Protein AF-X1K7G8-F1 (afdb_monomer)

InterPro domains:
  IPR002549 Transmembrane protein TqsA-like [PF01594] (10-118)
  IPR002549 Transmembrane protein TqsA-like [PTHR21716] (9-126)

Organism: NCBI:txid412755

Secondary structure (DSSP, 8-state):
-GGG--HHHHHHHHHHHHHHHHHTTSTTHHHHHHHHHHHHHHHTT-HHHHHHHHHHHHHHHHHIIIIIHHHHHTTT----HHHHHHHHHHHHHHHHHHHHHHHHHHHHHHHHHHHHHHHHHHHHHHHHHHHH--

pLDDT: mean 85.34, std 10.18, range [51.22, 96.62]

Structure (mmCIF, N/CA/C/O backbone):
data_AF-X1K7G8-F1
#
_entry.id   AF-X1K7G8-F1
#
loop_
_atom_site.group_PDB
_atom_site.id
_atom_site.type_symbol
_atom_site.label_atom_id
_atom_site.label_alt_id
_atom_site.label_comp_id
_atom_site.label_asym_id
_atom_site.label_entity_id
_atom_site.label_seq_id
_atom_site.pdbx_PDB_ins_code
_atom_site.Cartn_x
_atom_site.Cartn_y
_atom_site.Cartn_z
_atom_site.occupancy
_atom_site.B_iso_or_equiv
_atom_site.auth_seq_id
_atom_site.auth_comp_id
_atom_site.auth_asym_id
_atom_site.auth_atom_id
_atom_site.pdbx_PDB_model_num
ATOM 1 N N . ALA A 1 1 ? 15.379 13.941 -21.166 1.00 52.03 1 ALA A N 1
ATOM 2 C CA . ALA A 1 1 ? 14.062 14.218 -20.549 1.00 52.03 1 ALA A CA 1
ATOM 3 C C . ALA A 1 1 ? 12.952 14.478 -21.580 1.00 52.03 1 ALA A C 1
ATOM 5 O O . ALA A 1 1 ? 11.850 13.999 -21.371 1.00 52.03 1 ALA A O 1
ATOM 6 N N . GLN A 1 2 ? 13.211 15.176 -22.699 1.00 51.22 2 GLN A N 1
ATOM 7 C CA . GLN A 1 2 ? 12.168 15.528 -23.686 1.00 51.22 2 GLN A CA 1
ATOM 8 C C . GLN A 1 2 ? 11.744 14.382 -24.635 1.00 51.22 2 GLN A C 1
ATOM 10 O O . GLN A 1 2 ? 10.646 14.412 -25.173 1.00 51.22 2 GLN A O 1
ATOM 15 N N . ASP A 1 3 ? 12.545 13.318 -24.773 1.00 57.91 3 ASP A N 1
ATOM 16 C CA . ASP A 1 3 ? 12.249 12.177 -25.664 1.00 57.91 3 ASP A CA 1
ATOM 17 C C . ASP A 1 3 ? 11.188 11.181 -25.143 1.00 57.91 3 ASP A C 1
ATOM 19 O O . ASP A 1 3 ? 10.856 10.209 -25.833 1.00 57.91 3 ASP A O 1
ATOM 23 N N . ILE A 1 4 ? 10.673 11.385 -23.924 1.00 58.69 4 ILE A N 1
ATOM 24 C CA . ILE A 1 4 ? 9.570 10.595 -23.345 1.00 58.69 4 ILE A CA 1
ATOM 25 C C . ILE A 1 4 ? 8.210 11.082 -23.862 1.00 58.69 4 ILE A C 1
ATOM 27 O O . ILE A 1 4 ? 7.326 10.266 -24.093 1.00 58.69 4 ILE A O 1
ATOM 31 N N . PHE A 1 5 ? 8.062 12.384 -24.127 1.00 63.06 5 PHE A N 1
ATOM 32 C CA . PHE A 1 5 ? 6.801 13.008 -24.548 1.00 63.06 5 PHE A CA 1
ATOM 33 C C . PHE A 1 5 ? 6.568 12.964 -26.063 1.00 63.06 5 PHE A C 1
ATOM 35 O O . PHE A 1 5 ? 5.870 13.808 -26.624 1.00 63.06 5 PHE A O 1
ATOM 42 N N . ARG A 1 6 ? 7.128 11.962 -26.748 1.00 68.94 6 ARG A N 1
ATOM 43 C CA . ARG A 1 6 ? 6.729 11.703 -28.132 1.00 68.94 6 ARG A CA 1
ATOM 44 C C . ARG A 1 6 ? 5.302 11.148 -28.143 1.00 68.94 6 ARG A C 1
ATOM 46 O O . ARG A 1 6 ? 5.011 10.255 -27.343 1.00 68.94 6 ARG A O 1
ATOM 53 N N . PRO A 1 7 ? 4.422 11.624 -29.037 1.00 62.56 7 PRO A N 1
ATOM 54 C CA . PRO A 1 7 ? 3.018 11.214 -29.063 1.00 62.56 7 PRO A CA 1
ATOM 55 C C . PRO A 1 7 ? 2.851 9.695 -29.241 1.00 62.56 7 PRO A C 1
ATOM 57 O O . PRO A 1 7 ? 1.959 9.107 -28.636 1.00 62.56 7 PRO A O 1
ATOM 60 N N . GLU A 1 8 ? 3.763 9.029 -29.962 1.00 67.38 8 GLU A N 1
ATOM 61 C CA . GLU A 1 8 ? 3.795 7.562 -30.072 1.00 67.38 8 GLU A CA 1
ATOM 62 C C . GLU A 1 8 ? 4.012 6.830 -28.730 1.00 67.38 8 GLU A C 1
ATOM 64 O O . GLU A 1 8 ? 3.439 5.765 -28.505 1.00 67.38 8 GLU A O 1
ATOM 69 N N . LYS A 1 9 ? 4.797 7.405 -27.809 1.00 68.44 9 LYS A N 1
ATOM 70 C CA . LYS A 1 9 ? 5.092 6.823 -26.488 1.00 68.44 9 LYS A CA 1
ATOM 71 C C . LYS A 1 9 ? 4.032 7.173 -25.448 1.00 68.44 9 LYS A C 1
ATOM 73 O O . LYS A 1 9 ? 3.849 6.420 -24.493 1.00 68.44 9 LYS A O 1
ATOM 78 N N . LEU A 1 10 ? 3.314 8.281 -25.647 1.00 71.44 10 LEU A N 1
ATOM 79 C CA . LEU A 1 10 ? 2.227 8.707 -24.768 1.00 71.44 10 LEU A CA 1
ATOM 80 C C . LEU A 1 10 ? 1.087 7.678 -24.752 1.00 71.44 10 LEU A C 1
ATOM 82 O O . LEU A 1 10 ? 0.574 7.352 -23.685 1.00 71.44 10 LEU A O 1
ATOM 86 N N . ASN A 1 11 ? 0.759 7.095 -25.909 1.00 82.00 11 ASN A N 1
ATOM 87 C CA . ASN A 1 11 ? -0.254 6.040 -26.006 1.00 82.00 11 ASN A CA 1
ATOM 88 C C . ASN A 1 11 ? 0.140 4.790 -25.207 1.00 82.00 11 ASN A C 1
ATOM 90 O O . ASN A 1 11 ? -0.688 4.217 -24.501 1.00 82.00 11 ASN A O 1
ATOM 94 N N . LEU A 1 12 ? 1.414 4.393 -25.267 1.00 82.94 12 LEU A N 1
ATOM 95 C CA . LEU A 1 12 ? 1.916 3.254 -24.501 1.00 82.94 12 LEU A CA 1
ATOM 96 C C . LEU A 1 12 ? 1.900 3.547 -22.996 1.00 82.94 12 LEU A C 1
ATOM 98 O O . LEU A 1 12 ? 1.444 2.713 -22.220 1.00 82.94 12 LEU A O 1
ATOM 102 N N . ALA A 1 13 ? 2.339 4.739 -22.583 1.00 83.69 13 ALA A N 1
ATOM 103 C CA . ALA A 1 13 ? 2.303 5.150 -21.181 1.00 83.69 13 ALA A CA 1
ATOM 104 C C . ALA A 1 13 ? 0.873 5.128 -20.614 1.00 83.69 13 ALA A C 1
ATOM 106 O O . ALA A 1 13 ? 0.664 4.629 -19.509 1.00 83.69 13 ALA A O 1
ATOM 107 N N . LEU A 1 14 ? -0.114 5.595 -21.387 1.00 87.44 14 LEU A N 1
ATOM 108 C CA . LEU A 1 14 ? -1.526 5.542 -21.005 1.00 87.44 14 LEU A CA 1
ATOM 109 C C . LEU A 1 14 ? -2.003 4.100 -20.802 1.00 87.44 14 LEU A C 1
ATOM 111 O O . LEU A 1 14 ? -2.554 3.790 -19.747 1.00 87.44 14 LEU A O 1
ATOM 115 N N . ILE A 1 15 ? -1.732 3.206 -21.756 1.00 88.75 15 ILE A N 1
ATOM 116 C CA . ILE A 1 15 ? -2.125 1.791 -21.660 1.00 88.75 15 ILE A CA 1
ATOM 117 C C . ILE A 1 15 ? -1.486 1.125 -20.435 1.00 88.75 15 ILE A C 1
ATOM 119 O O . ILE A 1 15 ? -2.176 0.450 -19.672 1.00 88.75 15 ILE A O 1
ATOM 123 N N . LEU A 1 16 ? -0.187 1.340 -20.213 1.00 87.81 16 LEU A N 1
ATOM 124 C CA . LEU A 1 16 ? 0.537 0.756 -19.081 1.00 87.81 16 LEU A CA 1
ATOM 125 C C . LEU A 1 16 ? 0.046 1.311 -17.736 1.00 87.81 16 LEU A C 1
ATOM 127 O O . LEU A 1 16 ? -0.075 0.554 -16.777 1.00 87.81 16 LEU A O 1
ATOM 131 N N . SER A 1 17 ? -0.290 2.604 -17.666 1.00 87.12 17 SER A N 1
ATOM 132 C CA . SER A 1 17 ? -0.858 3.217 -16.456 1.00 87.12 17 SER A CA 1
ATOM 133 C C . SER A 1 17 ? -2.260 2.696 -16.133 1.00 87.12 17 SER A C 1
ATOM 135 O O . SER A 1 17 ? -2.576 2.452 -14.971 1.00 87.12 17 SER A O 1
ATOM 137 N N . LEU A 1 18 ? -3.082 2.455 -17.158 1.00 92.06 18 LEU A N 1
ATOM 138 C CA . LEU A 1 18 ? -4.408 1.875 -16.983 1.00 92.06 18 LEU A CA 1
ATOM 139 C C . LEU A 1 18 ? -4.301 0.424 -16.511 1.00 92.06 18 LEU A C 1
ATOM 141 O O . LEU A 1 18 ? -5.021 0.016 -15.603 1.00 92.06 18 LEU A O 1
ATOM 145 N N . LEU A 1 19 ? -3.367 -0.338 -17.089 1.00 89.12 19 LEU A N 1
ATOM 146 C CA . LEU A 1 19 ? -3.068 -1.694 -16.647 1.00 89.12 19 LEU A CA 1
ATOM 147 C C . LEU A 1 19 ? -2.633 -1.705 -15.177 1.00 89.12 19 LEU A C 1
ATOM 149 O O . LEU A 1 19 ? -3.177 -2.483 -14.399 1.00 89.12 19 LEU A O 1
ATOM 153 N N . ALA A 1 20 ? -1.714 -0.815 -14.787 1.00 88.19 20 ALA A N 1
ATOM 154 C CA . ALA A 1 20 ? -1.295 -0.672 -13.395 1.00 88.19 20 ALA A CA 1
ATOM 155 C C . ALA A 1 20 ? -2.494 -0.432 -12.470 1.00 88.19 20 ALA A C 1
ATOM 157 O O . ALA A 1 20 ? -2.666 -1.171 -11.505 1.00 88.19 20 ALA A O 1
ATOM 158 N N . GLY A 1 21 ? -3.368 0.520 -12.817 1.00 87.81 21 GLY A N 1
ATOM 159 C CA . GLY A 1 21 ? -4.559 0.832 -12.025 1.00 87.81 21 GLY A CA 1
ATOM 160 C C . GLY A 1 21 ? -5.560 -0.324 -11.917 1.00 87.81 21 GLY A C 1
ATOM 161 O O . GLY A 1 21 ? -6.171 -0.507 -10.870 1.00 87.81 21 GLY A O 1
ATOM 162 N N . ILE A 1 22 ? -5.717 -1.142 -12.963 1.00 90.25 22 ILE A N 1
ATOM 163 C CA . ILE A 1 22 ? -6.581 -2.336 -12.906 1.00 90.25 22 ILE A CA 1
ATOM 164 C C . ILE A 1 22 ? -6.008 -3.383 -11.949 1.00 90.25 22 ILE A C 1
ATOM 166 O O . ILE A 1 22 ? -6.746 -4.005 -11.188 1.00 90.25 22 ILE A O 1
ATOM 170 N N . PHE A 1 23 ? -4.700 -3.605 -11.990 1.00 88.75 23 PHE A N 1
ATOM 171 C CA . PHE A 1 23 ? -4.061 -4.571 -11.105 1.00 88.75 23 PHE A CA 1
ATOM 172 C C . PHE A 1 23 ? -4.091 -4.111 -9.644 1.00 88.75 23 PHE A C 1
ATOM 174 O O . PHE A 1 23 ? -4.267 -4.944 -8.760 1.00 88.75 23 PHE A O 1
ATOM 181 N N . ASP A 1 24 ? -4.010 -2.805 -9.393 1.00 87.31 24 ASP A N 1
ATOM 182 C CA . ASP A 1 24 ? -3.993 -2.205 -8.052 1.00 87.31 24 ASP A CA 1
ATOM 183 C C . ASP A 1 24 ? -5.240 -2.524 -7.196 1.00 87.31 24 ASP A C 1
ATOM 185 O O . ASP A 1 24 ? -5.221 -2.427 -5.971 1.00 87.31 24 ASP A O 1
ATOM 189 N N . PHE A 1 25 ? -6.322 -3.013 -7.815 1.00 82.94 25 PHE A N 1
ATOM 190 C CA . PHE A 1 25 ? -7.501 -3.518 -7.102 1.00 82.94 25 PHE A CA 1
ATOM 191 C C . PHE A 1 25 ? -7.208 -4.695 -6.159 1.00 82.94 25 PHE A C 1
ATOM 193 O O . PHE A 1 25 ? -7.966 -4.904 -5.209 1.00 82.94 25 PHE A O 1
ATOM 200 N N . VAL A 1 26 ? -6.155 -5.481 -6.416 1.00 82.62 26 VAL A N 1
ATOM 201 C CA . VAL A 1 26 ? -5.707 -6.558 -5.521 1.00 82.62 26 VAL A CA 1
ATOM 202 C C . VAL A 1 26 ? -4.429 -6.098 -4.817 1.00 82.62 26 VAL A C 1
ATOM 204 O O . VAL A 1 26 ? -3.354 -6.170 -5.418 1.00 82.62 26 VAL A O 1
ATOM 207 N N . PRO A 1 27 ? -4.501 -5.670 -3.544 1.00 78.56 27 PRO A N 1
ATOM 208 C CA . PRO A 1 27 ? -3.342 -5.149 -2.832 1.00 78.56 27 PRO A CA 1
ATOM 209 C C . PRO A 1 27 ? -2.183 -6.147 -2.810 1.00 78.56 27 PRO A C 1
ATOM 211 O O . PRO A 1 27 ? -2.390 -7.359 -2.704 1.00 78.56 27 PRO A O 1
ATOM 214 N N . ILE A 1 28 ? -0.955 -5.627 -2.859 1.00 81.62 28 ILE A N 1
ATOM 215 C CA . ILE A 1 28 ? 0.310 -6.383 -2.888 1.00 81.62 28 ILE A CA 1
ATOM 216 C C . ILE A 1 28 ? 0.501 -7.182 -4.187 1.00 81.62 28 ILE A C 1
ATOM 218 O O . ILE A 1 28 ? 1.449 -6.925 -4.923 1.00 81.62 28 ILE A O 1
ATOM 222 N N . VAL A 1 29 ? -0.378 -8.138 -4.493 1.00 86.88 29 VAL A N 1
ATOM 223 C CA . VAL A 1 29 ? -0.231 -9.032 -5.656 1.00 86.88 29 VAL A CA 1
ATOM 224 C C . VAL A 1 29 ? -0.369 -8.259 -6.964 1.00 86.88 29 VAL A C 1
ATOM 226 O O . VAL A 1 29 ? 0.422 -8.450 -7.886 1.00 86.88 29 VAL A O 1
ATOM 229 N N . GLY A 1 30 ? -1.354 -7.370 -7.029 1.00 90.19 30 GLY A N 1
ATOM 230 C CA . GLY A 1 30 ? -1.645 -6.541 -8.182 1.00 90.19 30 GLY A CA 1
ATOM 231 C C . GLY A 1 30 ? -0.467 -5.673 -8.611 1.00 90.19 30 GLY A C 1
ATOM 232 O O . GLY A 1 30 ? 0.067 -5.888 -9.701 1.00 90.19 30 GLY A O 1
ATOM 233 N N . PRO A 1 31 ? -0.003 -4.752 -7.750 1.00 91.50 31 PRO A N 1
ATOM 234 C CA . PRO A 1 31 ? 1.127 -3.879 -8.057 1.00 91.50 31 PRO A CA 1
ATOM 235 C C . PRO A 1 31 ? 2.411 -4.629 -8.408 1.00 91.50 31 PRO A C 1
ATOM 237 O O . PRO A 1 31 ? 3.141 -4.214 -9.307 1.00 91.50 31 PRO A O 1
ATOM 240 N N . LEU A 1 32 ? 2.673 -5.771 -7.762 1.00 91.56 32 LEU A N 1
ATOM 241 C CA . LEU A 1 32 ? 3.827 -6.612 -8.087 1.00 91.56 32 LEU A CA 1
ATOM 242 C C . LEU A 1 32 ? 3.736 -7.193 -9.503 1.00 91.56 32 LEU A C 1
ATOM 244 O O . LEU A 1 32 ? 4.705 -7.117 -10.262 1.00 91.56 32 LEU A O 1
ATOM 248 N N . LEU A 1 33 ? 2.582 -7.754 -9.877 1.00 93.31 33 LEU A N 1
ATOM 249 C CA . LEU A 1 33 ? 2.367 -8.305 -11.217 1.00 93.31 33 LEU A CA 1
ATOM 250 C C . LEU A 1 33 ? 2.364 -7.208 -12.284 1.00 93.31 33 LEU A C 1
ATOM 252 O O . LEU A 1 33 ? 3.003 -7.369 -13.324 1.00 93.31 33 LEU A O 1
ATOM 256 N N . ALA A 1 34 ? 1.701 -6.083 -12.016 1.00 92.88 34 ALA A N 1
ATOM 257 C CA . ALA A 1 34 ? 1.713 -4.926 -12.901 1.00 92.88 34 ALA A CA 1
ATOM 258 C C . ALA A 1 34 ? 3.134 -4.416 -13.118 1.00 92.88 34 ALA A C 1
ATOM 260 O O . ALA A 1 34 ? 3.550 -4.241 -14.261 1.00 92.88 34 ALA A O 1
ATOM 261 N N . GLY A 1 35 ? 3.900 -4.234 -12.042 1.00 93.44 35 GLY A N 1
ATOM 262 C CA . GLY A 1 35 ? 5.270 -3.757 -12.138 1.00 93.44 35 GLY A CA 1
ATOM 263 C C . GLY A 1 35 ? 6.164 -4.708 -12.922 1.00 93.44 35 GLY A C 1
ATOM 264 O O . GLY A 1 35 ? 6.898 -4.259 -13.799 1.00 93.44 35 GLY A O 1
ATOM 265 N N . LEU A 1 36 ? 6.028 -6.020 -12.708 1.00 94.44 36 LEU A N 1
ATOM 266 C CA . LEU A 1 36 ? 6.739 -7.029 -13.493 1.00 94.44 36 LEU A CA 1
ATOM 267 C C . LEU A 1 36 ? 6.422 -6.905 -14.993 1.00 94.44 36 LEU A C 1
ATOM 269 O O . LEU A 1 36 ? 7.337 -6.818 -15.813 1.00 94.44 36 LEU A O 1
ATOM 273 N N . VAL A 1 37 ? 5.135 -6.877 -15.354 1.00 94.44 37 VAL A N 1
ATOM 274 C CA . VAL A 1 37 ? 4.683 -6.826 -16.754 1.00 94.44 37 VAL A CA 1
ATOM 275 C C . VAL A 1 37 ? 5.095 -5.514 -17.421 1.00 94.44 37 VAL A C 1
ATOM 277 O O . VAL A 1 37 ? 5.635 -5.526 -18.526 1.00 94.44 37 VAL A O 1
ATOM 280 N N . ILE A 1 38 ? 4.895 -4.382 -16.747 1.00 93.81 38 ILE A N 1
ATOM 281 C CA . ILE A 1 38 ? 5.225 -3.048 -17.260 1.00 93.81 38 ILE A CA 1
ATOM 282 C C . ILE A 1 38 ? 6.735 -2.916 -17.465 1.00 93.81 38 ILE A C 1
ATOM 284 O O . ILE A 1 38 ? 7.173 -2.523 -18.548 1.00 93.81 38 ILE A O 1
ATOM 288 N N . THR A 1 39 ? 7.545 -3.286 -16.469 1.00 94.31 39 THR A N 1
ATOM 289 C CA . THR A 1 39 ? 9.007 -3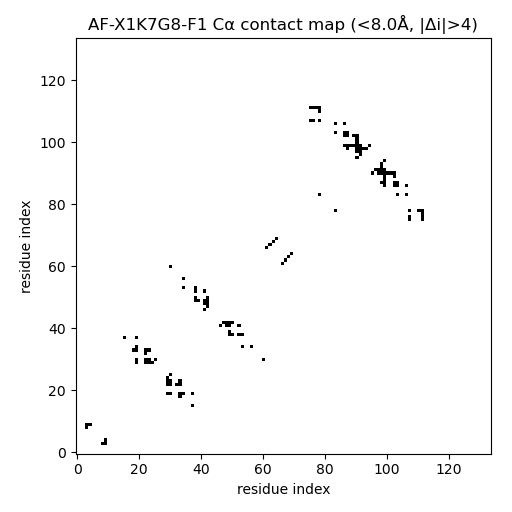.251 -16.592 1.00 94.31 39 THR A CA 1
ATOM 290 C C . THR A 1 39 ? 9.491 -4.181 -17.703 1.00 94.31 39 THR A C 1
ATOM 292 O O . THR A 1 39 ? 10.361 -3.780 -18.476 1.00 94.31 39 THR A O 1
ATOM 295 N N . PHE A 1 40 ? 8.910 -5.378 -17.840 1.00 94.69 40 PHE A N 1
ATOM 296 C CA . PHE A 1 40 ? 9.256 -6.302 -18.920 1.00 94.69 40 PHE A CA 1
ATOM 297 C C . PHE A 1 40 ? 8.952 -5.711 -20.303 1.00 94.69 40 PHE A C 1
ATOM 299 O O . PHE A 1 40 ? 9.831 -5.699 -21.162 1.00 94.69 40 PHE A O 1
ATOM 306 N N . ILE A 1 41 ? 7.757 -5.147 -20.509 1.00 92.69 41 ILE A N 1
ATOM 307 C CA . ILE A 1 41 ? 7.365 -4.526 -21.787 1.00 92.69 41 ILE A CA 1
ATOM 308 C C . ILE A 1 41 ? 8.299 -3.362 -22.148 1.00 92.69 41 ILE A C 1
ATOM 310 O O . ILE A 1 41 ? 8.736 -3.248 -23.295 1.00 92.69 41 ILE A O 1
ATOM 314 N N . VAL A 1 42 ? 8.651 -2.513 -21.180 1.00 91.31 42 VAL A N 1
ATOM 315 C CA . VAL A 1 42 ? 9.571 -1.387 -21.412 1.00 91.31 42 VAL A CA 1
ATOM 316 C C . VAL A 1 42 ? 11.002 -1.880 -21.671 1.00 91.31 42 VAL A C 1
ATOM 318 O O . VAL A 1 42 ? 11.728 -1.286 -22.469 1.00 91.31 42 VAL A O 1
ATOM 321 N N . ALA A 1 43 ? 11.414 -3.001 -21.071 1.00 93.38 43 ALA A N 1
ATOM 322 C CA . ALA A 1 43 ? 12.740 -3.580 -21.298 1.00 93.38 43 ALA A CA 1
ATOM 323 C C . ALA A 1 43 ? 12.938 -4.048 -22.744 1.00 93.38 43 ALA A C 1
ATOM 325 O O . ALA A 1 43 ? 14.059 -3.975 -23.247 1.00 93.38 43 ALA A O 1
ATOM 326 N N . LEU A 1 44 ? 11.859 -4.445 -23.433 1.00 92.88 44 LEU A N 1
ATOM 327 C CA . LEU A 1 44 ? 11.896 -4.798 -24.858 1.00 92.88 44 LEU A CA 1
ATOM 328 C C . LEU A 1 44 ? 12.247 -3.605 -25.759 1.00 92.88 44 LEU A C 1
ATOM 330 O O . LEU A 1 44 ? 12.717 -3.803 -26.876 1.00 92.88 44 LEU A O 1
ATOM 334 N N . THR A 1 45 ? 12.025 -2.372 -25.295 1.00 88.31 45 THR A N 1
ATOM 335 C CA . THR A 1 45 ? 12.374 -1.148 -26.036 1.00 88.31 45 THR A CA 1
ATOM 336 C C . THR A 1 45 ? 13.693 -0.541 -25.570 1.00 88.31 45 THR A C 1
ATOM 338 O O . THR A 1 45 ? 14.498 -0.122 -26.400 1.00 88.31 45 THR A O 1
ATOM 341 N N . SER A 1 46 ? 13.934 -0.457 -24.260 1.00 91.31 46 SER A N 1
ATOM 342 C CA . SER A 1 46 ? 15.193 0.057 -23.710 1.00 91.31 46 SER A CA 1
ATOM 343 C C . SER A 1 46 ? 15.398 -0.394 -22.268 1.00 91.31 46 SER A C 1
ATOM 345 O O . SER A 1 46 ? 14.625 -0.048 -21.375 1.00 91.31 46 SER A O 1
ATOM 347 N N . VAL A 1 47 ? 16.511 -1.089 -22.015 1.00 92.12 47 VAL A N 1
ATOM 348 C CA . VAL A 1 47 ? 16.896 -1.547 -20.668 1.00 92.12 47 VAL A CA 1
ATOM 349 C C . VAL A 1 47 ? 17.078 -0.369 -19.705 1.00 92.12 47 VAL A C 1
ATOM 351 O O . VAL A 1 47 ? 16.648 -0.436 -18.556 1.00 92.12 47 VAL A O 1
ATOM 354 N N . PHE A 1 48 ? 17.642 0.750 -20.173 1.00 92.06 48 PHE A N 1
ATOM 355 C CA . PHE A 1 48 ? 17.812 1.951 -19.348 1.00 92.06 48 PHE A CA 1
ATOM 356 C C . PHE A 1 48 ? 16.469 2.583 -18.952 1.00 92.06 48 PHE A C 1
ATOM 358 O O . PHE A 1 48 ? 16.317 3.038 -17.820 1.00 92.06 48 PHE A O 1
ATOM 365 N N . GLN A 1 49 ? 15.481 2.593 -19.855 1.00 87.94 49 GLN A N 1
ATOM 366 C CA . GLN A 1 49 ? 14.135 3.086 -19.536 1.00 87.94 49 GLN A CA 1
ATOM 367 C C . GLN A 1 49 ? 13.402 2.134 -18.591 1.00 87.94 49 GLN A C 1
ATOM 369 O O . GLN A 1 49 ? 12.747 2.594 -17.660 1.00 87.94 49 GLN A O 1
ATOM 374 N N . ALA A 1 50 ? 13.558 0.824 -18.777 1.00 91.88 50 ALA A N 1
ATOM 375 C CA . ALA A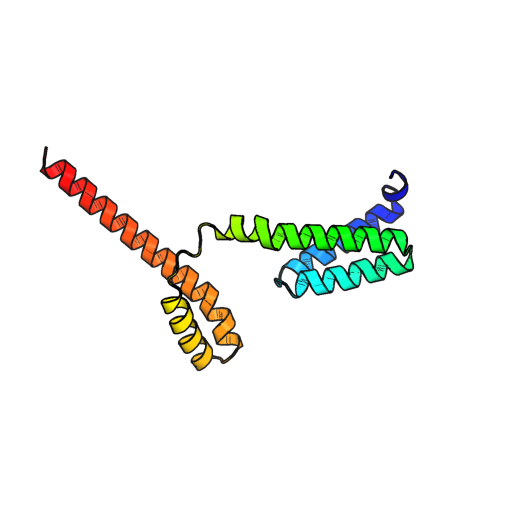 1 50 ? 12.957 -0.174 -17.901 1.00 91.88 50 ALA A CA 1
ATOM 376 C C . ALA A 1 50 ? 13.490 -0.079 -16.473 1.00 91.88 50 ALA A C 1
ATOM 378 O O . ALA A 1 50 ? 12.709 -0.150 -15.528 1.00 91.88 50 ALA A O 1
ATOM 379 N N . LEU A 1 51 ? 14.797 0.153 -16.314 1.00 95.56 51 LEU A N 1
ATOM 380 C CA . LEU A 1 51 ? 15.403 0.371 -15.005 1.00 95.56 51 LEU A CA 1
ATOM 381 C C . LEU A 1 51 ? 14.830 1.620 -14.325 1.00 95.56 51 LEU A C 1
ATOM 383 O O . LEU A 1 51 ? 14.495 1.577 -13.145 1.00 95.56 51 LEU A O 1
ATOM 387 N N . PHE A 1 52 ? 14.661 2.714 -15.073 1.00 93.50 52 PHE A N 1
ATOM 388 C CA . PHE A 1 52 ? 14.043 3.930 -14.545 1.00 93.50 52 PHE A CA 1
ATOM 389 C C . PHE A 1 52 ? 12.590 3.694 -14.107 1.00 93.50 52 PHE A C 1
ATOM 391 O O . PHE A 1 52 ? 12.206 4.095 -13.010 1.00 93.50 52 PHE A O 1
ATOM 398 N N . VAL A 1 53 ? 11.796 3.003 -14.932 1.00 92.31 53 VAL A N 1
ATOM 399 C CA . VAL A 1 53 ? 10.403 2.647 -14.616 1.00 92.31 53 VAL A CA 1
ATOM 400 C C . VAL A 1 53 ? 10.329 1.731 -13.397 1.00 92.31 53 VAL A C 1
ATOM 402 O O . VAL A 1 53 ? 9.516 1.973 -12.512 1.00 92.31 53 VAL A O 1
ATOM 405 N N . LEU A 1 54 ? 11.202 0.726 -13.304 1.00 94.94 54 LEU A N 1
ATOM 406 C CA . LEU A 1 54 ? 11.264 -0.176 -12.156 1.00 94.94 54 LEU A CA 1
ATOM 407 C C . LEU A 1 54 ? 11.559 0.588 -10.861 1.00 94.94 54 LEU A C 1
ATOM 409 O O . LEU A 1 54 ? 10.861 0.401 -9.869 1.00 94.94 54 LEU A O 1
ATOM 413 N N . ILE A 1 55 ? 12.556 1.477 -10.875 1.00 96.62 55 ILE A N 1
ATOM 414 C CA . ILE A 1 55 ? 12.895 2.308 -9.712 1.00 96.62 55 ILE A CA 1
ATOM 415 C C . ILE A 1 55 ? 11.709 3.199 -9.328 1.00 96.62 55 ILE A C 1
ATOM 417 O O . ILE A 1 55 ? 11.368 3.283 -8.150 1.00 96.62 55 ILE A O 1
ATOM 421 N N . ALA A 1 56 ? 11.057 3.833 -10.306 1.00 94.00 56 ALA A N 1
ATOM 422 C CA . ALA A 1 56 ? 9.884 4.662 -10.056 1.00 94.00 56 ALA A CA 1
ATOM 423 C C . ALA A 1 56 ? 8.744 3.857 -9.411 1.00 94.00 56 ALA A C 1
ATOM 425 O O . ALA A 1 56 ? 8.187 4.299 -8.409 1.00 94.00 56 ALA A O 1
ATOM 426 N N . LEU A 1 57 ? 8.441 2.663 -9.928 1.00 93.31 57 LEU A N 1
ATOM 427 C CA . LEU A 1 57 ? 7.417 1.777 -9.369 1.00 93.31 57 LEU A CA 1
ATOM 428 C C . LEU A 1 57 ? 7.758 1.322 -7.948 1.00 93.31 57 LEU A C 1
ATOM 430 O O . LEU A 1 57 ? 6.893 1.352 -7.081 1.00 93.31 57 LEU A O 1
ATOM 434 N N . VAL A 1 58 ? 9.018 0.977 -7.671 1.00 94.62 58 VAL A N 1
ATOM 435 C CA . VAL A 1 58 ? 9.459 0.625 -6.311 1.00 94.62 58 VAL A CA 1
ATOM 436 C C . VAL A 1 58 ? 9.261 1.797 -5.349 1.00 94.62 58 VAL A C 1
ATOM 438 O O . VAL A 1 58 ? 8.747 1.603 -4.248 1.00 94.62 58 VAL A O 1
ATOM 441 N N . ILE A 1 59 ? 9.628 3.017 -5.754 1.00 96.50 59 ILE A N 1
ATOM 442 C CA . ILE A 1 59 ? 9.412 4.219 -4.938 1.00 96.50 59 ILE A CA 1
ATOM 443 C C . ILE A 1 59 ? 7.917 4.425 -4.684 1.00 96.50 59 ILE A C 1
ATOM 445 O O . ILE A 1 59 ? 7.531 4.655 -3.539 1.00 96.50 59 ILE A O 1
ATOM 449 N N . ILE A 1 60 ? 7.080 4.304 -5.718 1.00 92.50 60 ILE A N 1
ATOM 450 C CA . ILE A 1 60 ? 5.622 4.403 -5.586 1.00 92.50 60 ILE A CA 1
ATOM 451 C C . ILE A 1 60 ? 5.117 3.372 -4.574 1.00 92.50 60 ILE A C 1
ATOM 453 O O . ILE A 1 60 ? 4.398 3.752 -3.657 1.00 92.50 60 ILE A O 1
ATOM 457 N N . GLN A 1 61 ? 5.570 2.119 -4.646 1.00 91.88 61 GLN A N 1
ATOM 458 C CA . GLN A 1 61 ? 5.134 1.069 -3.725 1.00 91.88 61 GLN A CA 1
ATOM 459 C C . GLN A 1 61 ? 5.548 1.325 -2.275 1.00 91.88 61 GLN A C 1
ATOM 461 O O . GLN A 1 61 ? 4.785 1.054 -1.348 1.00 91.88 61 GLN A O 1
ATOM 466 N N . ILE A 1 62 ? 6.741 1.883 -2.066 1.00 94.25 62 ILE A N 1
ATOM 467 C CA . ILE A 1 62 ? 7.210 2.290 -0.738 1.00 94.25 62 ILE A CA 1
ATOM 468 C C . ILE A 1 62 ? 6.348 3.435 -0.200 1.00 94.25 62 ILE A C 1
ATOM 470 O O . ILE A 1 62 ? 5.970 3.409 0.972 1.00 94.25 62 ILE A O 1
ATOM 474 N N . LEU A 1 63 ? 6.039 4.436 -1.028 1.00 94.38 63 LEU A N 1
ATOM 475 C CA . LEU A 1 63 ? 5.170 5.548 -0.639 1.00 94.38 63 LEU A CA 1
ATOM 476 C C . LEU A 1 63 ? 3.757 5.053 -0.334 1.00 94.38 63 LEU A C 1
ATOM 478 O O . LEU A 1 63 ? 3.160 5.460 0.661 1.00 94.38 63 LEU A O 1
ATOM 482 N N . GLU A 1 64 ? 3.236 4.153 -1.155 1.00 88.88 64 GLU A N 1
ATOM 483 C CA . GLU A 1 64 ? 1.907 3.600 -0.977 1.00 88.88 64 GLU A CA 1
ATOM 484 C C . GLU A 1 64 ? 1.818 2.811 0.333 1.00 88.88 64 GLU A C 1
ATOM 486 O O . GLU A 1 64 ? 1.002 3.131 1.196 1.00 88.88 64 GLU A O 1
ATOM 491 N N . GLY A 1 65 ? 2.738 1.867 0.542 1.00 88.00 65 GLY A N 1
ATOM 492 C CA . GLY A 1 65 ? 2.775 1.022 1.733 1.00 88.00 65 GLY A CA 1
ATOM 493 C C . GLY A 1 65 ? 3.028 1.778 3.039 1.00 88.00 65 GLY A C 1
ATOM 494 O O . GLY A 1 65 ? 2.442 1.432 4.064 1.00 88.00 65 GLY A O 1
ATOM 495 N N . ASN A 1 66 ? 3.872 2.816 3.019 1.00 89.94 66 ASN A N 1
ATOM 496 C CA . ASN A 1 66 ? 4.325 3.490 4.243 1.00 89.94 66 ASN A CA 1
ATOM 497 C C . ASN A 1 66 ? 3.649 4.837 4.524 1.00 89.94 66 ASN A C 1
ATOM 499 O O . ASN A 1 66 ? 3.689 5.304 5.662 1.00 89.94 66 ASN A O 1
ATOM 503 N N . LEU A 1 67 ? 3.054 5.487 3.522 1.00 90.94 67 LEU A N 1
ATOM 504 C CA . LEU A 1 67 ? 2.388 6.783 3.688 1.00 90.94 67 LEU A CA 1
ATOM 505 C C . LEU A 1 67 ? 0.927 6.717 3.273 1.00 90.94 67 LEU A C 1
ATOM 507 O O . LEU A 1 67 ? 0.064 7.018 4.094 1.00 90.94 67 LEU A O 1
ATOM 511 N N . VAL A 1 68 ? 0.632 6.310 2.037 1.00 88.12 68 VAL A N 1
ATOM 512 C CA . VAL A 1 68 ? -0.737 6.380 1.502 1.00 88.12 68 VAL A CA 1
ATOM 513 C C . VAL A 1 68 ? -1.664 5.452 2.280 1.00 88.12 68 VAL A C 1
ATOM 515 O O . VAL A 1 68 ? -2.648 5.926 2.843 1.00 88.12 68 VAL A O 1
ATOM 518 N N . LEU A 1 69 ? -1.326 4.165 2.402 1.00 85.44 69 LEU A N 1
ATOM 519 C CA . LEU A 1 69 ? -2.152 3.197 3.124 1.00 85.44 69 LEU A CA 1
ATOM 520 C C . LEU A 1 69 ? -2.304 3.570 4.608 1.00 85.44 69 LEU A C 1
ATOM 522 O O . LEU A 1 69 ? -3.442 3.629 5.069 1.00 85.44 69 LEU A O 1
ATOM 526 N N . PRO A 1 70 ? -1.249 3.917 5.372 1.00 81.56 70 PRO A N 1
ATOM 527 C CA . PRO A 1 70 ? -1.418 4.360 6.753 1.00 81.56 70 PRO A CA 1
ATOM 528 C C . PRO A 1 70 ? -2.235 5.640 6.895 1.00 81.56 70 PRO A C 1
ATOM 530 O O . PRO A 1 70 ? -2.971 5.756 7.865 1.00 81.56 70 PRO A O 1
ATOM 533 N N . LEU A 1 71 ? -2.139 6.598 5.966 1.00 84.50 71 LEU A N 1
ATOM 534 C CA . LEU A 1 71 ? -2.963 7.812 5.987 1.00 84.50 71 LEU A CA 1
ATOM 535 C C . LEU A 1 71 ? -4.435 7.506 5.688 1.00 84.50 71 LEU A C 1
ATOM 537 O O . LEU A 1 71 ? -5.306 8.061 6.357 1.00 84.50 71 LEU A O 1
ATOM 541 N N . LEU A 1 72 ? -4.707 6.600 4.747 1.00 79.75 72 LEU A N 1
ATOM 542 C CA . LEU A 1 72 ? -6.058 6.127 4.440 1.00 79.75 72 LEU A CA 1
ATOM 543 C C . LEU A 1 72 ? -6.651 5.327 5.611 1.00 79.75 72 LEU A C 1
ATOM 545 O O . LEU A 1 72 ? -7.802 5.544 5.987 1.00 79.75 72 LEU A O 1
ATOM 549 N N . PHE A 1 73 ? -5.860 4.454 6.240 1.00 72.75 73 PHE A N 1
ATOM 550 C CA . PHE A 1 73 ? -6.295 3.590 7.342 1.00 72.75 73 PHE A CA 1
ATOM 551 C C . PHE A 1 73 ? -6.175 4.223 8.732 1.00 72.75 73 PHE A C 1
ATOM 553 O O . PHE A 1 73 ? -6.703 3.662 9.694 1.00 72.75 73 PHE A O 1
ATOM 560 N N . LYS A 1 74 ? -5.554 5.406 8.862 1.00 63.12 74 LYS A N 1
ATOM 561 C CA . LYS A 1 74 ? -5.282 6.089 10.145 1.00 63.12 74 LYS A CA 1
ATOM 562 C C . LYS A 1 74 ? -6.524 6.289 11.012 1.00 63.12 74 LYS A C 1
ATOM 564 O O . LYS A 1 74 ? -6.407 6.467 12.220 1.00 63.12 74 LYS A O 1
ATOM 569 N N . LYS A 1 75 ? -7.701 6.298 10.385 1.00 56.78 75 LYS A N 1
ATOM 570 C CA . LYS A 1 75 ? -8.994 6.513 11.033 1.00 56.78 75 LYS A CA 1
ATOM 571 C C . LYS A 1 75 ? -9.780 5.230 11.325 1.00 56.78 75 LYS A C 1
ATOM 573 O O . LYS A 1 75 ? -10.763 5.322 12.040 1.00 56.78 75 LYS A O 1
ATOM 578 N N . PHE A 1 76 ? -9.385 4.076 10.780 1.00 55.16 76 PHE A N 1
ATOM 579 C CA . PHE A 1 76 ? -10.298 2.935 10.615 1.00 55.16 76 PHE A CA 1
ATOM 580 C C . PHE A 1 76 ? -9.971 1.681 11.422 1.00 55.16 76 PHE A C 1
ATOM 582 O O . PHE A 1 76 ? -10.783 0.762 11.446 1.00 55.16 76 PHE A O 1
ATOM 589 N N . VAL A 1 77 ? -8.815 1.591 12.083 1.00 61.66 77 VAL A N 1
ATOM 590 C CA . VAL A 1 77 ? -8.476 0.365 12.822 1.00 61.66 77 VAL A CA 1
ATOM 591 C C . VAL A 1 77 ? -7.910 0.703 14.194 1.00 61.66 77 VAL A C 1
ATOM 593 O O . VAL A 1 77 ? -6.728 0.546 14.472 1.00 61.66 77 VAL A O 1
ATOM 596 N N . GLY A 1 78 ? -8.794 1.163 15.080 1.00 67.25 78 GLY A N 1
ATOM 597 C CA . GLY A 1 78 ? -8.546 1.192 16.527 1.00 67.25 78 GLY A CA 1
ATOM 598 C C . GLY A 1 78 ? -8.796 -0.159 17.209 1.00 67.25 78 GLY A C 1
ATOM 599 O O . GLY A 1 78 ? -8.992 -0.203 18.421 1.00 67.25 78 GLY A O 1
ATOM 600 N N . MET A 1 79 ? -8.880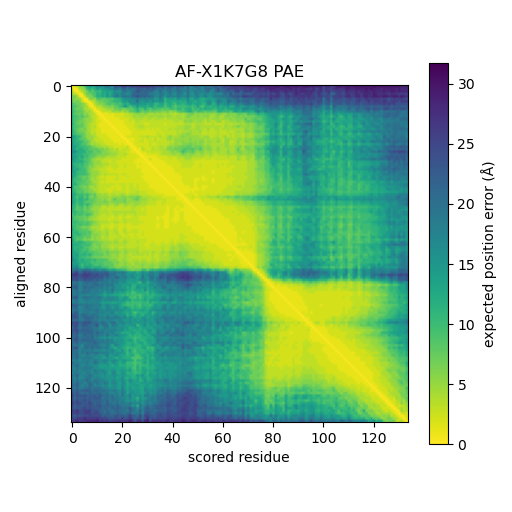 -1.247 16.438 1.00 78.62 79 MET A N 1
ATOM 601 C CA . MET A 1 79 ? -9.341 -2.543 16.923 1.00 78.62 79 MET A CA 1
ATOM 602 C C . MET A 1 79 ? -8.261 -3.235 17.772 1.00 78.62 79 MET A C 1
ATOM 604 O O . MET A 1 79 ? -7.140 -3.426 17.298 1.00 78.62 79 MET A O 1
ATOM 608 N N . PRO A 1 80 ? -8.576 -3.653 19.012 1.00 82.19 80 PRO A N 1
ATOM 609 C CA . PRO A 1 80 ? -7.667 -4.431 19.842 1.00 82.19 80 PRO A CA 1
ATOM 610 C C . PRO A 1 80 ? -7.170 -5.702 19.128 1.00 82.19 80 PRO A C 1
ATOM 612 O O . PRO A 1 80 ? -7.996 -6.444 18.585 1.00 82.19 80 PRO A O 1
ATOM 615 N N . PRO A 1 81 ? -5.864 -6.036 19.201 1.00 79.56 81 PRO A N 1
ATOM 616 C CA . PRO A 1 81 ? -5.306 -7.232 18.560 1.00 79.56 81 PRO A CA 1
ATOM 617 C C . PRO A 1 81 ? -6.019 -8.534 18.950 1.00 79.56 81 PRO A C 1
ATOM 619 O O . PRO A 1 81 ? -6.181 -9.431 18.128 1.00 79.56 81 PRO A O 1
ATOM 622 N N . ALA A 1 82 ? -6.512 -8.622 20.189 1.00 88.25 82 ALA A N 1
ATOM 623 C CA . ALA A 1 82 ? -7.277 -9.771 20.669 1.00 88.25 82 ALA A CA 1
ATOM 624 C C . ALA A 1 82 ? -8.565 -10.011 19.860 1.00 88.25 82 ALA A C 1
ATOM 626 O O . ALA A 1 82 ? -8.884 -11.157 19.550 1.00 88.25 82 ALA A O 1
ATOM 627 N N . LEU A 1 83 ? -9.286 -8.952 19.470 1.00 88.00 83 LEU A N 1
ATOM 628 C CA . LEU A 1 83 ? -10.503 -9.096 18.666 1.00 88.00 83 LEU A CA 1
ATOM 629 C C . LEU A 1 83 ? -10.189 -9.547 17.239 1.00 88.00 83 LEU A C 1
ATOM 631 O O . LEU A 1 83 ? -10.950 -10.328 16.675 1.00 88.00 83 LEU A O 1
ATOM 635 N N . VAL A 1 84 ? -9.054 -9.116 16.682 1.00 86.88 84 VAL A N 1
ATOM 636 C CA . VAL A 1 84 ? -8.580 -9.588 15.372 1.00 86.88 84 VAL A CA 1
ATOM 637 C C . VAL A 1 84 ? -8.291 -11.089 15.420 1.00 86.88 84 VAL A C 1
ATOM 639 O O . VAL A 1 84 ? -8.724 -11.815 14.532 1.00 86.88 84 VAL A O 1
ATOM 642 N N . LEU A 1 85 ? -7.634 -11.579 16.478 1.00 89.69 85 LEU A N 1
ATOM 643 C CA . LEU A 1 85 ? -7.363 -13.013 16.656 1.00 89.69 85 LEU A CA 1
ATOM 644 C C . LEU A 1 85 ? -8.646 -13.838 16.811 1.00 89.69 85 LEU A C 1
ATOM 646 O O . LEU A 1 85 ? -8.766 -14.907 16.212 1.00 89.69 85 LEU A O 1
ATOM 650 N N . ILE A 1 86 ? -9.619 -13.335 17.576 1.00 92.00 86 ILE A N 1
ATOM 651 C CA . ILE A 1 86 ? -10.927 -13.986 17.734 1.00 92.00 86 ILE A CA 1
ATOM 652 C C . ILE A 1 86 ? -11.660 -14.033 16.391 1.00 92.00 86 ILE A C 1
ATOM 654 O O . ILE A 1 86 ? -12.141 -15.094 15.990 1.00 92.00 86 ILE A O 1
ATOM 658 N N . ALA A 1 87 ? -11.705 -12.912 15.669 1.00 90.44 87 ALA A N 1
ATOM 659 C CA . ALA A 1 87 ? -12.305 -12.845 14.344 1.00 90.44 87 ALA A CA 1
ATOM 660 C C . ALA A 1 87 ? -11.631 -13.836 13.386 1.00 90.44 87 ALA A C 1
ATOM 662 O O . ALA A 1 87 ? -12.325 -14.607 12.727 1.00 90.44 87 ALA A O 1
ATOM 663 N N . LEU A 1 88 ? -10.296 -13.891 13.373 1.00 90.88 88 LEU A N 1
ATOM 664 C CA . LEU A 1 88 ? -9.519 -14.802 12.533 1.00 90.88 88 LEU A CA 1
ATOM 665 C C . LEU A 1 88 ? -9.816 -16.274 12.846 1.00 90.88 88 LEU A C 1
ATOM 667 O O . LEU A 1 88 ? -9.991 -17.068 11.924 1.00 90.88 88 LEU A O 1
ATOM 671 N N . ALA A 1 89 ? -9.927 -16.637 14.126 1.00 93.69 89 ALA A N 1
ATOM 672 C CA . ALA A 1 89 ? -10.295 -17.989 14.539 1.00 93.69 89 ALA A CA 1
ATOM 673 C C . ALA A 1 89 ? -11.711 -18.367 14.065 1.00 93.69 89 ALA A C 1
ATOM 675 O O . ALA A 1 89 ? -11.930 -19.483 13.589 1.00 93.69 89 ALA A O 1
ATOM 676 N N . ILE A 1 90 ? -12.663 -17.431 14.145 1.00 94.00 90 ILE A N 1
ATOM 677 C CA . ILE A 1 90 ? -14.042 -17.634 13.680 1.00 94.00 90 ILE A CA 1
ATOM 678 C C . ILE A 1 90 ? -14.084 -17.755 12.151 1.00 94.00 90 ILE A C 1
ATOM 680 O O . ILE A 1 90 ? -14.597 -18.744 11.630 1.00 94.00 90 ILE A O 1
ATOM 684 N N . GLY A 1 91 ? -13.512 -16.792 11.423 1.00 91.94 91 GLY A N 1
ATOM 685 C CA . GLY A 1 91 ? -13.485 -16.786 9.958 1.00 91.94 91 GLY A CA 1
ATOM 686 C C . GLY A 1 91 ? -12.731 -17.983 9.384 1.00 91.94 91 GLY A C 1
ATOM 687 O O . GLY A 1 91 ? -13.219 -18.642 8.465 1.00 91.94 91 GLY A O 1
ATOM 688 N N . GLY A 1 92 ? -11.594 -18.328 9.992 1.00 93.88 92 GLY A N 1
ATOM 689 C CA . GLY A 1 92 ? -10.813 -19.515 9.659 1.00 93.88 92 GLY A CA 1
ATOM 690 C 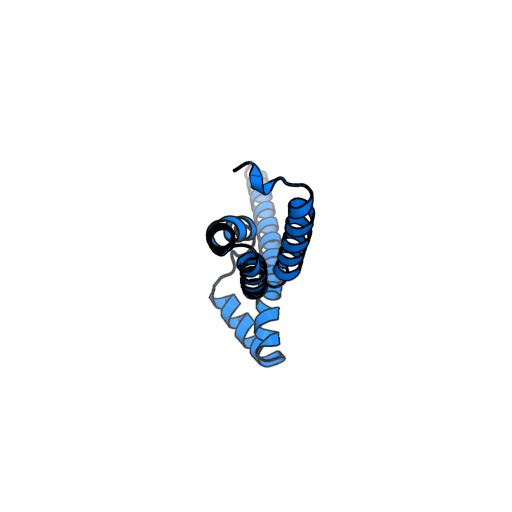C . GLY A 1 92 ? -11.601 -20.813 9.830 1.00 93.88 92 GLY A C 1
ATOM 691 O O . GLY A 1 92 ? -11.527 -21.695 8.979 1.00 93.88 92 GLY A O 1
ATOM 692 N N . LYS A 1 93 ? -12.418 -20.926 10.884 1.00 94.94 93 LYS A N 1
ATOM 693 C CA . LYS A 1 93 ? -13.273 -22.102 11.097 1.00 94.94 93 LYS A CA 1
ATOM 694 C C . LYS A 1 93 ? -14.443 -22.178 10.108 1.00 94.94 93 LYS A C 1
ATOM 696 O O . LYS A 1 93 ? -14.848 -23.279 9.752 1.00 94.94 93 LYS A O 1
ATOM 701 N N . LEU A 1 94 ? -14.992 -21.039 9.681 1.00 93.69 94 LEU A N 1
ATOM 702 C CA . LEU A 1 94 ? -16.145 -20.997 8.776 1.00 93.69 94 LEU A CA 1
ATOM 703 C C . LEU A 1 94 ? -15.776 -21.383 7.338 1.00 93.69 94 LEU A C 1
ATOM 705 O O . LEU A 1 94 ? -16.452 -22.221 6.749 1.00 93.69 94 LEU A O 1
ATOM 709 N N . TRP A 1 95 ? -14.713 -20.789 6.785 1.00 93.81 95 TRP A N 1
ATOM 710 C CA . TRP A 1 95 ? -14.345 -20.922 5.363 1.00 93.81 95 TRP A CA 1
ATOM 711 C C . TRP A 1 95 ? -12.835 -21.086 5.120 1.00 93.81 95 TRP A C 1
ATOM 713 O O . TRP A 1 95 ? -12.338 -20.839 4.019 1.00 93.81 95 TRP A O 1
ATOM 723 N N . GLY A 1 96 ? -12.073 -21.494 6.136 1.00 92.31 96 GLY A N 1
ATOM 724 C CA . GLY A 1 96 ? -10.626 -21.654 6.013 1.00 92.31 96 GLY A CA 1
ATOM 725 C C . GLY A 1 96 ? -9.937 -20.327 5.697 1.00 92.31 96 GLY A C 1
ATOM 726 O O . GLY A 1 96 ? -10.264 -19.281 6.257 1.00 92.31 96 GLY A O 1
ATOM 727 N N . ILE A 1 97 ? -8.989 -20.360 4.762 1.00 86.38 97 ILE A N 1
ATOM 728 C CA . ILE A 1 97 ? -8.178 -19.192 4.384 1.00 86.38 97 ILE A CA 1
ATOM 729 C C . ILE A 1 97 ? -9.048 -18.050 3.838 1.00 86.38 97 ILE A C 1
ATOM 731 O O . ILE A 1 97 ? -8.839 -16.896 4.203 1.00 86.38 97 ILE A O 1
ATOM 735 N N . LEU A 1 98 ? -10.058 -18.354 3.016 1.00 88.69 98 LEU A N 1
ATOM 736 C CA . LEU A 1 98 ? -10.951 -17.329 2.459 1.00 88.69 98 LEU A CA 1
ATOM 737 C C . LEU A 1 98 ? -11.777 -16.644 3.553 1.00 88.69 98 LEU A C 1
ATOM 739 O O . LEU A 1 98 ? -11.922 -15.422 3.548 1.00 88.69 98 LEU A O 1
ATOM 743 N N . GLY A 1 99 ? -12.265 -17.418 4.526 1.00 90.44 99 GLY A N 1
ATOM 744 C CA . GLY A 1 99 ? -12.971 -16.873 5.682 1.00 90.44 99 GLY A CA 1
ATOM 745 C C . GLY A 1 99 ? -12.064 -16.015 6.564 1.00 90.44 99 GLY A C 1
ATOM 746 O O . GLY A 1 99 ? -12.481 -14.953 7.013 1.00 90.44 99 GLY A O 1
ATOM 747 N N . ALA A 1 100 ? -10.805 -16.414 6.751 1.00 86.50 100 ALA A N 1
ATOM 748 C CA . ALA A 1 100 ? -9.815 -15.631 7.488 1.00 86.50 100 ALA A CA 1
ATOM 749 C C . ALA A 1 100 ? -9.494 -14.280 6.813 1.00 86.50 100 ALA A C 1
ATOM 751 O O . ALA A 1 100 ? -9.349 -13.276 7.505 1.00 86.50 100 ALA A O 1
ATOM 752 N N . ILE A 1 101 ? -9.437 -14.226 5.478 1.00 84.75 101 ILE A N 1
ATOM 753 C CA . ILE A 1 101 ? -9.206 -12.976 4.733 1.00 84.75 101 ILE A CA 1
ATOM 754 C C . ILE A 1 101 ? -10.417 -12.041 4.841 1.00 84.75 101 ILE A C 1
ATOM 756 O O . ILE A 1 101 ? -10.253 -10.854 5.113 1.00 84.75 101 ILE A O 1
ATOM 760 N N . LEU A 1 102 ? -11.633 -12.566 4.658 1.00 88.38 102 LEU A N 1
ATOM 761 C CA . LEU A 1 102 ? -12.862 -11.763 4.668 1.00 88.38 102 LEU A CA 1
ATOM 762 C C . LEU A 1 102 ? -13.273 -11.289 6.066 1.00 88.38 102 LEU A C 1
ATOM 764 O O . LEU A 1 102 ? -13.895 -10.235 6.200 1.00 88.38 102 LEU A O 1
ATOM 768 N N . VAL A 1 103 ? -12.941 -12.042 7.117 1.00 91.06 103 VAL A N 1
ATOM 769 C CA . VAL A 1 103 ? -13.377 -11.696 8.476 1.00 91.06 103 VAL A CA 1
ATOM 770 C C . VAL A 1 103 ? -12.661 -10.464 9.027 1.00 91.06 103 VAL A C 1
ATOM 772 O O . VAL A 1 103 ? -13.244 -9.752 9.833 1.00 91.06 103 VAL A O 1
ATOM 775 N N . ILE A 1 104 ? -11.434 -10.172 8.579 1.00 85.31 104 ILE A N 1
ATOM 776 C CA . ILE A 1 104 ? -10.657 -9.007 9.028 1.00 85.31 104 ILE A CA 1
ATOM 777 C C . ILE A 1 104 ? -11.369 -7.684 8.682 1.00 85.31 104 ILE A C 1
ATOM 779 O O . ILE A 1 104 ? -11.658 -6.922 9.608 1.00 85.31 104 ILE A O 1
ATOM 783 N N . PRO A 1 105 ? -11.705 -7.386 7.407 1.00 84.00 105 PRO A N 1
ATOM 784 C CA . PRO A 1 105 ? -12.414 -6.155 7.068 1.00 84.00 105 PRO A CA 1
ATOM 785 C C . PRO A 1 105 ? -13.817 -6.109 7.684 1.00 84.00 105 PRO A C 1
ATOM 787 O O . PRO A 1 105 ? -14.222 -5.062 8.180 1.00 84.00 105 PRO A O 1
ATOM 790 N N . LEU A 1 106 ? -14.542 -7.235 7.728 1.00 89.94 106 LEU A N 1
ATOM 791 C CA . LEU A 1 106 ? -15.866 -7.296 8.358 1.00 89.94 106 LEU A CA 1
ATOM 792 C C . LEU A 1 106 ? -15.810 -6.967 9.854 1.00 89.94 106 LEU A C 1
ATOM 794 O O . LEU A 1 106 ? -16.598 -6.157 10.339 1.00 89.94 106 LEU A O 1
ATOM 798 N N . ALA A 1 107 ? -14.867 -7.564 10.581 1.00 88.69 107 ALA A N 1
ATOM 799 C CA . ALA A 1 107 ? -14.680 -7.315 12.002 1.00 88.69 107 ALA A CA 1
ATOM 800 C C . ALA A 1 107 ? -14.269 -5.860 12.266 1.00 88.69 107 ALA A C 1
ATOM 802 O O . ALA A 1 107 ? -14.787 -5.256 13.203 1.00 88.69 107 ALA A O 1
ATOM 803 N N . GLY A 1 108 ? -13.416 -5.282 11.412 1.00 86.81 108 GLY A N 1
ATOM 804 C CA . GLY A 1 108 ? -13.057 -3.864 11.470 1.00 86.81 108 GLY A CA 1
ATOM 805 C C . GLY A 1 108 ? -14.265 -2.940 11.295 1.00 86.81 108 GLY A C 1
ATOM 806 O O . GLY A 1 108 ? -14.462 -2.039 12.107 1.00 86.81 108 GLY A O 1
ATOM 807 N N . ILE A 1 109 ? -15.122 -3.205 10.301 1.00 88.38 109 ILE A N 1
ATOM 808 C CA . ILE A 1 109 ? -16.352 -2.428 10.065 1.00 88.38 109 ILE A CA 1
ATOM 809 C C . ILE A 1 109 ? -17.293 -2.515 11.273 1.00 88.38 109 ILE A C 1
ATOM 811 O O . ILE A 1 109 ? -17.774 -1.491 11.756 1.00 88.38 109 ILE A O 1
ATOM 815 N N . ILE A 1 110 ? -17.545 -3.726 11.782 1.00 90.12 110 ILE A N 1
ATOM 816 C CA . ILE A 1 110 ? -18.427 -3.935 12.941 1.00 90.12 110 ILE A CA 1
ATOM 817 C C . ILE A 1 110 ? -17.867 -3.215 14.171 1.00 90.12 110 ILE A C 1
ATOM 819 O O . ILE A 1 110 ? -18.607 -2.522 14.868 1.00 90.12 110 ILE A O 1
ATOM 823 N N . PHE A 1 111 ? -16.566 -3.359 14.431 1.00 89.06 111 PHE A N 1
ATOM 824 C CA . PHE A 1 111 ? -15.907 -2.722 15.565 1.00 89.06 111 PHE A CA 1
ATOM 825 C C . PHE A 1 111 ? -16.021 -1.197 15.505 1.00 89.06 111 PHE A C 1
ATOM 827 O O . PHE A 1 111 ? -16.377 -0.582 16.507 1.00 89.06 111 PHE A O 1
ATOM 834 N N . GLU A 1 112 ? -15.777 -0.597 14.340 1.00 87.75 112 GLU A N 1
ATOM 835 C CA . GLU A 1 112 ? -15.849 0.854 14.169 1.00 87.75 112 GLU A CA 1
ATOM 836 C C . GLU A 1 112 ? -17.279 1.382 14.364 1.00 87.75 112 GLU A C 1
ATOM 838 O O . GLU A 1 112 ? -17.477 2.374 15.063 1.00 87.75 112 GLU A O 1
ATOM 843 N N . ILE A 1 113 ? -18.294 0.679 13.843 1.00 89.31 113 ILE A N 1
ATOM 844 C CA . ILE A 1 113 ? -19.708 1.040 14.056 1.00 89.31 113 ILE A CA 1
ATOM 845 C C . ILE A 1 113 ? -20.069 0.988 15.546 1.00 89.31 113 ILE A C 1
ATOM 847 O O . ILE A 1 113 ? -20.700 1.911 16.065 1.00 89.31 113 ILE A O 1
ATOM 851 N N . LEU A 1 114 ? -19.678 -0.084 16.244 1.00 90.06 114 LEU A N 1
ATOM 852 C CA . LEU A 1 114 ? -19.948 -0.232 17.677 1.00 90.06 114 LEU A CA 1
ATOM 853 C C . LEU A 1 114 ? -19.236 0.851 18.488 1.00 90.06 114 LEU A C 1
ATOM 855 O O . LEU A 1 114 ? -19.827 1.423 19.404 1.00 90.06 114 LEU A O 1
ATOM 859 N N . ARG A 1 115 ? -17.981 1.142 18.147 1.00 88.62 115 ARG A N 1
ATOM 860 C CA . ARG A 1 115 ? -17.187 2.171 18.809 1.00 88.62 115 ARG A CA 1
ATOM 861 C C . ARG A 1 115 ? -17.819 3.552 18.652 1.00 88.62 115 ARG A C 1
ATOM 863 O O . ARG A 1 115 ? -18.025 4.220 19.661 1.00 88.62 115 ARG A O 1
ATOM 870 N N . ASP A 1 116 ? -18.175 3.947 17.430 1.00 89.06 116 ASP A N 1
ATOM 871 C CA . ASP A 1 116 ? -18.815 5.241 17.160 1.00 89.06 116 ASP A CA 1
ATOM 872 C C . ASP A 1 116 ? -20.176 5.357 17.873 1.00 89.06 116 ASP A C 1
ATOM 874 O O . ASP A 1 116 ? -20.515 6.405 18.427 1.00 89.06 116 ASP A O 1
ATOM 878 N N . TYR A 1 117 ? -20.946 4.264 17.939 1.00 91.19 117 TYR A N 1
ATOM 879 C CA . TYR A 1 117 ? -22.207 4.236 18.683 1.00 91.19 117 TYR A CA 1
ATOM 880 C C . TYR A 1 117 ? -22.007 4.442 20.195 1.00 91.19 117 TYR A C 1
ATOM 882 O O . TYR A 1 117 ? -22.712 5.250 20.805 1.00 91.19 117 TYR A O 1
ATOM 890 N N . LEU A 1 118 ? -21.032 3.753 20.796 1.00 90.81 118 LEU A N 1
ATOM 891 C CA . LEU A 1 118 ? -20.724 3.863 22.227 1.00 90.81 118 LEU A CA 1
ATOM 892 C C . LEU A 1 118 ? -20.132 5.232 22.591 1.00 90.81 118 LEU A C 1
ATOM 894 O O . LEU A 1 118 ? -20.519 5.816 23.605 1.00 90.81 118 LEU A O 1
ATOM 898 N N . GLU A 1 119 ? -19.238 5.776 21.760 1.00 89.94 119 GLU A N 1
ATOM 899 C CA . GLU A 1 119 ? -18.672 7.117 21.960 1.00 89.94 119 GLU A CA 1
ATOM 900 C C . GLU A 1 119 ? -19.775 8.192 21.931 1.00 89.94 119 GLU A C 1
ATOM 902 O O . GLU A 1 119 ? -19.801 9.074 22.793 1.00 89.94 119 GLU A O 1
ATOM 907 N N . LYS A 1 120 ? -20.754 8.075 21.021 1.00 90.88 120 LYS A N 1
ATOM 908 C CA . LYS A 1 120 ? -21.917 8.980 20.970 1.00 90.88 120 LYS A CA 1
ATOM 909 C C . LYS A 1 120 ? -22.810 8.902 22.206 1.00 90.88 120 LYS A C 1
ATOM 911 O O . LYS A 1 120 ? -23.346 9.933 22.611 1.00 90.88 120 LYS A O 1
ATOM 916 N N . GLN A 1 121 ? -23.005 7.720 22.794 1.00 89.94 121 GLN A N 1
ATOM 917 C CA . GLN A 1 121 ? -23.798 7.589 24.022 1.00 89.94 121 GLN A CA 1
ATOM 918 C C . GLN A 1 121 ? -23.105 8.258 25.208 1.00 89.94 121 GLN A C 1
ATOM 920 O O . GLN A 1 121 ? -23.720 9.065 25.904 1.00 89.94 121 GLN A O 1
ATOM 925 N N . ARG A 1 122 ? -21.804 8.013 25.374 1.00 89.88 122 ARG A N 1
ATOM 926 C CA . ARG A 1 122 ? -21.023 8.588 26.474 1.00 89.88 122 ARG A CA 1
ATOM 927 C C . ARG A 1 122 ? -21.009 10.122 26.446 1.00 89.88 122 ARG A C 1
ATOM 929 O O . ARG A 1 122 ? -21.175 10.757 27.480 1.00 89.88 122 ARG A O 1
ATOM 936 N N . GLN A 1 123 ? -20.916 10.719 25.255 1.00 88.56 123 GLN A N 1
ATOM 937 C CA . GLN A 1 123 ? -20.995 12.177 25.086 1.00 88.56 123 GLN A CA 1
ATOM 938 C C . GLN A 1 123 ? -22.372 12.769 25.436 1.00 88.56 123 GLN A C 1
ATOM 940 O O . GLN A 1 123 ? -22.456 13.938 25.816 1.00 88.56 123 GLN A O 1
ATOM 945 N N . ARG A 1 124 ? -23.464 12.004 25.283 1.00 86.00 124 ARG A 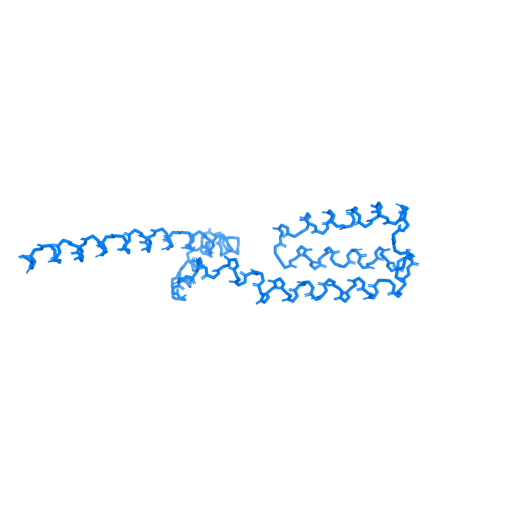N 1
ATOM 946 C CA . ARG A 1 124 ? -24.809 12.451 25.692 1.00 86.00 124 ARG A CA 1
ATOM 947 C C . ARG A 1 124 ? -24.946 12.460 27.210 1.00 86.00 124 ARG A C 1
ATOM 949 O O . ARG A 1 124 ? -25.419 13.452 27.753 1.00 86.00 124 ARG A O 1
ATOM 956 N N . GLU A 1 125 ? -24.476 11.406 27.872 1.00 84.06 125 GLU A N 1
ATOM 957 C CA . GLU A 1 125 ? -24.505 11.301 29.336 1.00 84.06 125 G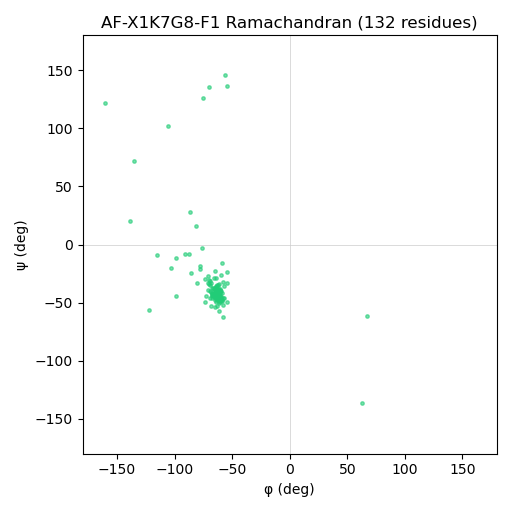LU A CA 1
ATOM 958 C C . GLU A 1 125 ? -23.669 12.397 30.012 1.00 84.06 125 GLU A C 1
ATOM 960 O O . GLU A 1 125 ? -24.093 12.963 31.018 1.00 84.06 125 GLU A O 1
ATOM 965 N N . GLU A 1 126 ? -22.498 12.731 29.458 1.00 83.31 126 GLU A N 1
ATOM 966 C CA . GLU A 1 126 ? -21.658 13.825 29.969 1.00 83.31 126 GLU A CA 1
ATOM 967 C C . GLU A 1 126 ? -22.361 15.187 29.832 1.00 83.31 126 GLU A C 1
ATOM 969 O O . GLU A 1 126 ? -22.427 15.939 30.804 1.00 83.31 126 GLU A O 1
ATOM 974 N N . LYS A 1 127 ? -22.997 15.469 28.684 1.00 79.56 127 LYS A N 1
ATOM 975 C CA . LYS A 1 127 ? -23.774 16.708 28.494 1.00 79.56 127 LYS A CA 1
ATOM 976 C C . LYS A 1 127 ? -24.969 16.827 29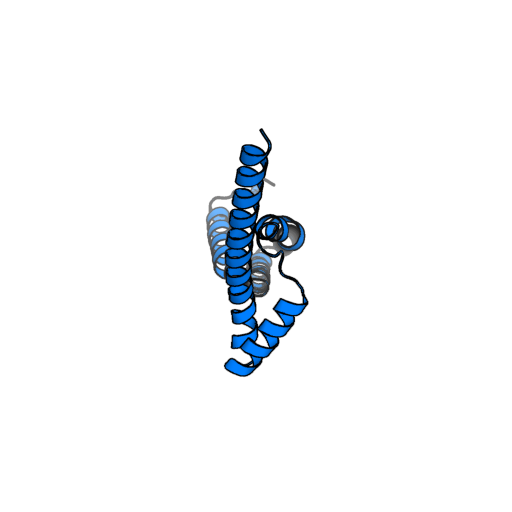.442 1.00 79.56 127 LYS A C 1
ATOM 978 O O . LYS A 1 127 ? -25.248 17.923 29.915 1.00 79.56 127 LYS A O 1
ATOM 983 N N . GLU A 1 128 ? -25.687 15.740 29.717 1.00 79.19 128 GLU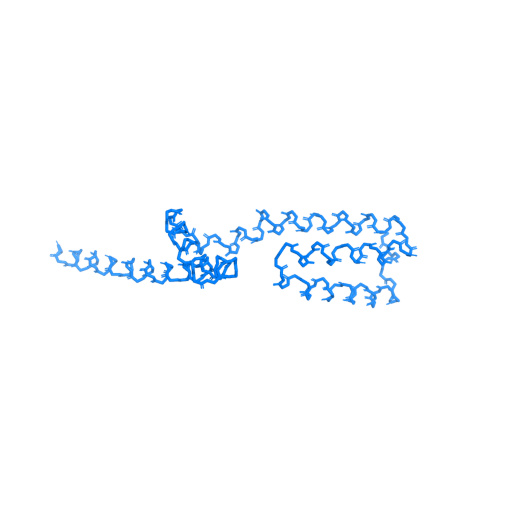 A N 1
ATOM 984 C CA . GLU A 1 128 ? -26.825 15.762 30.650 1.00 79.19 128 GLU A CA 1
ATOM 985 C C . GLU A 1 128 ? -26.383 15.973 32.107 1.00 79.19 128 GLU A C 1
ATOM 987 O O . GLU A 1 128 ? -27.061 16.673 32.866 1.00 79.19 128 GLU A O 1
ATOM 992 N N . ARG A 1 129 ? -25.222 15.430 32.497 1.00 77.31 129 ARG A N 1
ATOM 993 C CA . ARG A 1 129 ? -24.636 15.663 33.826 1.00 77.31 129 ARG A CA 1
ATOM 994 C C . ARG A 1 129 ? -24.214 17.115 34.020 1.00 77.31 129 ARG A C 1
ATOM 996 O O . ARG A 1 129 ? -24.548 17.684 35.054 1.00 77.31 129 ARG A O 1
ATOM 1003 N N . ASP A 1 130 ? -23.560 17.721 33.032 1.00 76.38 130 ASP A N 1
ATOM 1004 C CA . ASP A 1 130 ? -23.134 19.126 33.111 1.00 76.38 130 ASP A CA 1
ATOM 1005 C C . ASP A 1 130 ? -24.325 20.090 33.207 1.00 76.38 130 ASP A C 1
ATOM 1007 O O . ASP A 1 130 ? -24.264 21.076 33.937 1.00 76.38 130 ASP A O 1
ATOM 1011 N N . VAL A 1 131 ? -25.441 19.783 32.535 1.00 76.06 131 VAL A N 1
ATOM 1012 C CA . VAL A 1 131 ? -26.686 20.566 32.644 1.00 76.06 131 VAL A CA 1
ATOM 1013 C C . VAL A 1 131 ? -27.357 20.399 34.012 1.00 76.06 131 VAL A C 1
ATOM 1015 O O . VAL A 1 131 ? -27.996 21.329 34.485 1.00 76.06 131 VAL A O 1
ATOM 1018 N N . THR A 1 132 ? -27.214 19.241 34.662 1.00 73.75 132 THR A N 1
ATOM 1019 C CA . THR A 1 132 ? -27.826 18.973 35.979 1.00 73.75 132 THR A C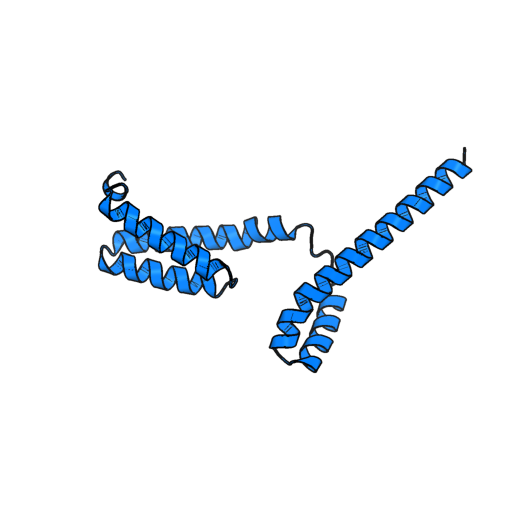A 1
ATOM 1020 C C . THR A 1 132 ? -27.060 19.628 37.141 1.00 73.75 132 THR A C 1
ATOM 1022 O O . THR A 1 132 ? -27.616 19.793 38.223 1.00 73.75 132 THR A O 1
ATOM 1025 N N . ILE A 1 133 ? -25.781 19.972 36.949 1.00 76.19 133 ILE A N 1
ATOM 1026 C CA . ILE A 1 133 ? -24.905 20.546 37.991 1.00 76.19 133 ILE A CA 1
ATOM 1027 C C . ILE A 1 133 ? -24.950 22.096 38.007 1.00 76.19 133 ILE A C 1
ATOM 1029 O O . ILE A 1 133 ? -24.421 22.709 38.936 1.00 76.19 133 ILE A O 1
ATOM 1033 N N . LEU A 1 134 ? -25.603 22.729 37.023 1.00 60.38 134 LEU A N 1
ATOM 1034 C CA . LEU A 1 134 ? -25.833 24.181 36.930 1.00 60.38 134 LEU A CA 1
ATOM 1035 C C . LEU A 1 134 ? -27.199 24.588 37.498 1.00 60.38 134 LEU A C 1
ATOM 1037 O O . LEU A 1 134 ? -27.259 25.685 38.099 1.00 60.38 134 LEU A O 1
#

Sequence (134 aa):
AQDIFRPEKLNLALILSLLAGIFDFVPIVGPLLAGLVITFIVALTSVFQALFVLIALVIIQILEGNLVLPLLFKKFVGMPPALVLIALAIGGKLWGILGAILVIPLAGIIFEILRDYLEKQRQREEKERDVTIL

Solvent-accessible surface area (backbone atoms only — not comparable to full-atom values): 7331 Å² total; per-residue (Å²): 127,76,85,62,74,40,74,81,47,46,57,53,52,51,54,50,52,52,49,36,60,62,30,48,77,41,75,72,60,17,51,51,52,33,48,51,53,50,30,52,60,38,39,78,78,33,58,70,58,14,52,52,49,45,52,50,50,52,52,51,51,53,44,37,67,69,46,49,48,49,64,72,45,70,84,56,71,89,68,57,69,68,58,53,52,52,36,35,55,51,19,31,70,73,52,38,71,62,22,32,62,55,27,54,62,53,49,39,52,53,49,49,53,53,48,56,54,51,55,54,50,55,56,50,55,53,53,54,51,59,62,71,76,108

Radius of gyration: 23.36 Å; Cα contacts (8 Å, |Δi|>4): 75; chains: 1; bounding box: 46×46×68 Å

Foldseek 3Di:
DVVCPDPVNVVVVVVLVVQLVVLPVDPPVSLVVSLVVSLVVVVVVPPVVSVVSNVVSVVVSCCCVPPVVCVVCVLQDPDDPVLLVVQLVVLCVPPNPVRNVVSNVVSSVVVNVVVVVVVVVVVVVVVVVVVVVD

Mean predicted aligned error: 10.67 Å